Protein AF-A0A1H6IVU5-F1 (afdb_monomer_lite)

Organism: NCBI:txid1159016

Structure (mmCIF, N/CA/C/O backbone):
data_AF-A0A1H6IVU5-F1
#
_entry.id   AF-A0A1H6IVU5-F1
#
loop_
_atom_site.group_PDB
_atom_site.id
_atom_site.type_symbol
_atom_site.label_atom_id
_atom_site.label_alt_id
_atom_site.label_comp_id
_atom_site.label_asym_id
_atom_site.label_entity_id
_atom_site.label_seq_id
_atom_site.pdbx_PDB_ins_code
_atom_site.Cartn_x
_atom_site.Cartn_y
_atom_site.Cartn_z
_atom_site.occupancy
_atom_site.B_iso_or_equiv
_atom_site.auth_seq_id
_atom_site.auth_comp_id
_atom_site.auth_asym_id
_atom_site.auth_atom_id
_atom_site.pdbx_PDB_model_num
ATOM 1 N N . MET A 1 1 ? 14.375 15.005 18.121 1.00 35.88 1 MET A N 1
ATOM 2 C CA . MET A 1 1 ? 13.000 15.492 18.358 1.00 35.88 1 MET A CA 1
ATOM 3 C C . MET A 1 1 ? 12.085 14.278 18.287 1.00 35.88 1 MET A C 1
ATOM 5 O O . MET A 1 1 ? 11.883 13.733 17.211 1.00 35.88 1 MET A O 1
ATOM 9 N N . GLN A 1 2 ? 11.698 13.741 19.442 1.00 32.50 2 GLN A N 1
ATOM 10 C CA . GLN A 1 2 ? 11.002 12.460 19.560 1.00 32.50 2 GLN A CA 1
ATOM 11 C C . GLN A 1 2 ? 9.500 12.712 19.402 1.00 32.50 2 GLN A C 1
ATOM 13 O O . GLN A 1 2 ? 8.891 13.376 20.237 1.00 32.50 2 GLN A O 1
ATOM 18 N N . LYS A 1 3 ? 8.922 12.260 18.284 1.00 33.62 3 LYS A N 1
ATOM 19 C CA . LYS A 1 3 ? 7.486 12.376 18.011 1.00 33.62 3 LYS A CA 1
ATOM 20 C C . LYS A 1 3 ? 6.771 11.290 18.815 1.00 33.62 3 LYS A C 1
ATOM 22 O O . LYS A 1 3 ? 6.649 10.155 18.365 1.00 33.62 3 LYS A O 1
ATOM 27 N N . THR A 1 4 ? 6.364 11.619 20.036 1.00 35.38 4 THR A N 1
ATOM 28 C CA . THR A 1 4 ? 5.562 10.727 20.878 1.00 35.38 4 THR A CA 1
ATOM 29 C C . THR A 1 4 ? 4.145 10.688 20.311 1.00 35.38 4 THR A C 1
ATOM 31 O O . THR A 1 4 ? 3.337 11.576 20.570 1.00 35.38 4 THR A O 1
ATOM 34 N N . ILE A 1 5 ? 3.859 9.695 19.468 1.00 40.12 5 ILE A N 1
ATOM 35 C CA . ILE A 1 5 ? 2.506 9.443 18.965 1.00 40.12 5 ILE A CA 1
ATOM 36 C C . ILE A 1 5 ? 1.716 8.800 20.106 1.00 40.12 5 ILE A C 1
ATOM 38 O O . ILE A 1 5 ? 2.038 7.696 20.552 1.00 40.12 5 ILE A O 1
ATOM 42 N N . HIS A 1 6 ? 0.708 9.515 20.603 1.00 38.38 6 HIS A N 1
ATOM 43 C CA . HIS A 1 6 ? -0.269 8.970 21.536 1.00 38.38 6 HIS A CA 1
ATOM 44 C C . HIS A 1 6 ? -0.988 7.799 20.858 1.00 38.38 6 HIS A C 1
ATOM 46 O O . HIS A 1 6 ? -1.718 7.982 19.887 1.00 38.38 6 HIS A O 1
ATOM 52 N N . LYS A 1 7 ? -0.729 6.585 21.352 1.00 45.09 7 LYS A N 1
ATOM 53 C CA . LYS A 1 7 ? -1.438 5.369 20.953 1.00 45.09 7 LYS A CA 1
ATOM 54 C C . LYS A 1 7 ? -2.852 5.440 21.525 1.00 45.09 7 LYS A C 1
ATOM 56 O O . LYS A 1 7 ? -3.021 5.326 22.738 1.00 45.09 7 LYS A O 1
ATOM 61 N N . ASN A 1 8 ? -3.844 5.643 20.667 1.00 46.81 8 ASN A N 1
ATOM 62 C CA . ASN A 1 8 ? -5.240 5.447 21.034 1.00 46.81 8 ASN A CA 1
ATOM 63 C C . ASN A 1 8 ? -5.582 3.966 20.838 1.00 46.81 8 ASN A C 1
ATOM 65 O O . ASN A 1 8 ? -5.516 3.447 19.732 1.00 46.81 8 ASN A O 1
ATOM 69 N N . ASN A 1 9 ? -5.919 3.283 21.932 1.00 50.84 9 ASN A N 1
ATOM 70 C CA . ASN A 1 9 ? -6.264 1.861 21.962 1.00 50.84 9 ASN A CA 1
ATOM 71 C C . ASN A 1 9 ? -7.750 1.632 21.614 1.00 50.84 9 ASN A C 1
ATOM 73 O O . ASN A 1 9 ? -8.506 1.170 22.471 1.00 50.84 9 ASN A O 1
ATOM 77 N N . ILE A 1 10 ? -8.196 1.958 20.397 1.00 50.38 10 ILE A N 1
ATOM 78 C CA . ILE A 1 10 ? -9.532 1.539 19.933 1.00 50.38 10 ILE A CA 1
ATOM 79 C C . ILE A 1 10 ? -9.365 0.290 19.057 1.00 50.38 10 ILE A C 1
ATOM 81 O O . ILE A 1 10 ? -8.616 0.333 18.084 1.00 50.38 10 ILE A O 1
ATOM 85 N N . PRO A 1 11 ? -10.011 -0.836 19.411 1.00 52.44 11 PRO A N 1
ATOM 86 C CA . PRO A 1 11 ? -9.831 -2.099 18.721 1.00 52.44 11 PRO A CA 1
ATOM 87 C C . PRO A 1 11 ? -10.516 -2.023 17.365 1.00 52.44 11 PRO A C 1
ATOM 89 O O . PRO A 1 11 ? -11.699 -1.698 17.245 1.00 52.44 11 PRO A O 1
ATOM 92 N N . CYS A 1 12 ? -9.756 -2.330 16.333 1.00 50.97 12 CYS A N 1
ATOM 93 C CA . CYS A 1 12 ? -10.298 -2.512 15.008 1.00 50.97 12 CYS A CA 1
ATOM 94 C C . CYS A 1 12 ? -11.291 -3.685 15.043 1.00 50.97 12 CYS A C 1
ATOM 96 O O . CYS A 1 12 ? -11.027 -4.724 15.638 1.00 50.97 12 CYS A O 1
ATOM 98 N N . HIS A 1 13 ? -12.490 -3.458 14.514 1.00 53.94 13 HIS A N 1
ATOM 99 C CA . HIS A 1 13 ? -13.657 -4.322 14.700 1.00 53.94 13 HIS A CA 1
ATOM 100 C C . HIS A 1 13 ? -14.076 -4.524 16.180 1.00 53.94 13 HIS A C 1
ATOM 102 O O . HIS A 1 13 ? -13.565 -5.407 16.868 1.00 53.94 13 HIS A O 1
ATOM 108 N N . PRO A 1 14 ? -15.060 -3.768 16.708 1.00 52.12 14 PRO A N 1
ATOM 109 C CA . PRO A 1 14 ? -15.684 -4.159 17.965 1.00 52.12 14 PRO A CA 1
ATOM 110 C C . PRO A 1 14 ? -16.450 -5.470 17.735 1.00 52.12 14 PRO A C 1
ATOM 112 O O . PRO A 1 14 ? -17.368 -5.523 16.911 1.00 52.12 14 PRO A O 1
ATOM 115 N N . GLU A 1 15 ? -16.081 -6.540 18.442 1.00 48.44 15 GLU A N 1
ATOM 116 C CA . GLU A 1 15 ? -16.983 -7.677 18.621 1.00 48.44 15 GLU A CA 1
ATOM 117 C C . GLU A 1 15 ? -18.285 -7.159 19.241 1.00 48.44 15 GLU A C 1
ATOM 119 O O . GLU A 1 15 ? -18.294 -6.398 20.215 1.00 48.44 15 GLU A O 1
ATOM 124 N N . ARG A 1 16 ? -19.408 -7.555 18.644 1.00 45.84 16 ARG A N 1
ATOM 125 C CA . ARG A 1 16 ? -20.742 -7.262 19.158 1.00 45.84 16 ARG A CA 1
ATOM 126 C C . ARG A 1 16 ? -20.897 -7.973 20.504 1.00 45.84 16 ARG A C 1
ATOM 128 O O . ARG A 1 16 ? -21.112 -9.175 20.544 1.00 45.84 16 ARG A O 1
ATOM 135 N N . SER A 1 17 ? -20.784 -7.220 21.596 1.00 44.00 17 SER A N 1
ATOM 136 C CA . SER A 1 17 ? -21.036 -7.704 22.956 1.00 44.00 17 SER A CA 1
ATOM 137 C C . SER A 1 17 ? -22.486 -8.200 23.073 1.00 44.00 17 SER A C 1
ATOM 139 O O . SER A 1 17 ? -23.432 -7.413 22.993 1.00 44.00 17 SER A O 1
ATOM 141 N N . GLU A 1 18 ? -22.665 -9.515 23.215 1.00 50.81 18 GLU A N 1
ATOM 142 C CA . GLU A 1 18 ? -23.948 -10.141 23.532 1.00 50.81 18 GLU A CA 1
ATOM 143 C C . GLU A 1 18 ? -24.183 -10.159 25.051 1.00 50.81 18 GLU A C 1
ATOM 145 O O . GLU A 1 18 ? -23.320 -10.554 25.830 1.00 50.81 18 GLU A O 1
ATOM 1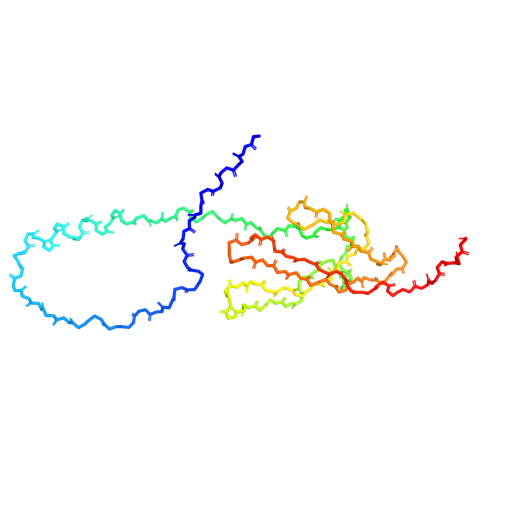50 N N . GLY A 1 19 ? -25.400 -9.776 25.453 1.00 47.47 19 GLY A N 1
ATOM 151 C CA . GLY A 1 19 ? -26.052 -10.286 26.662 1.00 47.47 19 GLY A CA 1
ATOM 152 C C . GLY A 1 19 ? -25.694 -9.621 27.993 1.00 47.47 19 GLY A C 1
ATOM 153 O O . GLY A 1 19 ? -24.996 -10.198 28.821 1.00 47.47 19 GLY A O 1
ATOM 154 N N . SER A 1 20 ? -26.298 -8.464 28.286 1.00 45.59 20 SER A N 1
ATOM 155 C CA . SER A 1 20 ? -26.400 -7.977 29.669 1.00 45.59 20 SER A CA 1
ATOM 156 C C . SER A 1 20 ? -27.590 -8.648 30.370 1.00 45.59 20 SER A C 1
ATOM 158 O O . SER A 1 20 ? -28.747 -8.336 30.084 1.00 45.59 20 SER A O 1
ATOM 160 N N . HIS A 1 21 ? -27.321 -9.587 31.282 1.00 45.62 21 HIS A N 1
ATOM 161 C CA . HIS A 1 21 ? -28.345 -10.163 32.157 1.00 45.62 21 HIS A CA 1
ATOM 162 C C . HIS A 1 21 ? -28.689 -9.186 33.287 1.00 45.62 21 HIS A C 1
ATOM 164 O O . HIS A 1 21 ? -27.858 -8.844 34.129 1.00 45.62 21 HIS A O 1
ATOM 170 N N . SER A 1 22 ? -29.944 -8.737 33.301 1.00 50.81 22 SER A N 1
ATOM 171 C CA . SER A 1 22 ? -30.446 -7.718 34.214 1.00 50.81 22 SER A CA 1
ATOM 172 C C . SER A 1 22 ? -30.784 -8.291 35.597 1.00 50.81 22 SER A C 1
ATOM 174 O O . SER A 1 22 ? -31.765 -9.020 35.751 1.00 50.81 22 SER A O 1
ATOM 176 N N . LEU A 1 23 ? -30.046 -7.885 36.630 1.00 54.72 23 LEU A N 1
ATOM 177 C CA . LEU A 1 23 ? -30.520 -7.918 38.018 1.00 54.72 23 LEU A CA 1
ATOM 178 C C . LEU A 1 23 ? -30.884 -6.486 38.436 1.00 54.72 23 LEU A C 1
ATOM 180 O O . LEU A 1 23 ? -30.077 -5.757 39.010 1.00 54.72 23 LEU A O 1
ATOM 184 N N . ILE A 1 24 ? -32.109 -6.060 38.107 1.00 57.28 24 ILE A N 1
ATOM 185 C CA . ILE A 1 24 ? -32.625 -4.723 38.442 1.00 57.28 24 ILE A CA 1
ATOM 186 C C . ILE A 1 24 ? -33.042 -4.715 39.915 1.00 57.28 24 ILE A C 1
ATOM 188 O O . ILE A 1 24 ? -34.180 -5.010 40.281 1.00 57.28 24 ILE A O 1
ATOM 192 N N . ARG A 1 25 ? -32.097 -4.369 40.788 1.00 61.28 25 ARG A N 1
ATOM 193 C CA . ARG A 1 25 ? -32.393 -3.945 42.160 1.00 61.28 25 ARG A CA 1
ATOM 194 C C . ARG A 1 25 ? -33.009 -2.544 42.085 1.00 61.28 25 ARG A C 1
ATOM 196 O O . ARG A 1 25 ? -32.531 -1.728 41.307 1.00 61.28 25 ARG A O 1
ATOM 203 N N . LYS A 1 26 ? -34.077 -2.277 42.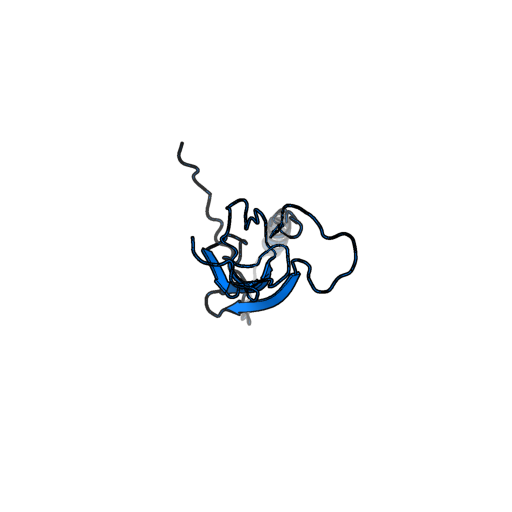850 1.00 61.78 26 LYS A N 1
ATOM 204 C CA . LYS A 1 26 ? -34.862 -1.024 42.813 1.00 61.78 26 LYS A CA 1
ATOM 205 C C . LYS A 1 26 ? -33.973 0.217 43.001 1.00 61.78 26 LYS A C 1
ATOM 207 O O . LYS A 1 26 ? -33.748 0.648 44.129 1.00 61.78 26 LYS A O 1
ATOM 212 N N . LEU A 1 27 ? -33.468 0.772 41.901 1.00 61.78 27 LEU A N 1
ATOM 213 C CA . LEU A 1 27 ? -32.767 2.048 41.890 1.00 61.78 27 LEU A CA 1
ATOM 214 C C . LEU A 1 27 ? -33.799 3.180 41.962 1.00 61.78 27 LEU A C 1
ATOM 216 O O . LEU A 1 27 ? -34.829 3.122 41.287 1.00 61.78 27 LEU A O 1
ATOM 220 N N . PRO A 1 28 ? -33.554 4.216 42.771 1.00 74.69 28 PRO A N 1
ATOM 221 C CA . PRO A 1 28 ? -34.456 5.347 42.871 1.00 74.69 28 PRO A CA 1
ATOM 222 C C . PRO A 1 28 ? -34.439 6.162 41.564 1.00 74.69 28 PRO A C 1
ATOM 224 O O . PRO A 1 28 ? -33.383 6.423 40.991 1.00 74.69 28 PRO A O 1
ATOM 227 N N . HIS A 1 29 ? -35.622 6.570 41.095 1.00 64.44 29 HIS A N 1
ATOM 228 C CA . HIS A 1 29 ? -35.850 7.158 39.763 1.00 64.44 29 HIS A CA 1
ATOM 229 C C . HIS A 1 29 ? -34.977 8.386 39.430 1.00 64.44 29 HIS A C 1
ATOM 231 O O . HIS A 1 29 ? -34.672 8.616 38.262 1.00 64.44 29 HIS A O 1
ATOM 237 N N . TRP A 1 30 ? -34.528 9.146 40.435 1.00 71.94 30 TRP A N 1
ATOM 238 C CA . TRP A 1 30 ? -33.622 10.285 40.241 1.00 71.94 30 TRP A CA 1
ATOM 239 C C . TRP A 1 30 ? -32.229 9.859 39.754 1.00 71.94 30 TRP A C 1
ATOM 241 O O . TRP A 1 30 ? -31.667 10.525 38.891 1.00 71.94 30 TRP A O 1
ATOM 251 N N . LEU A 1 31 ? -31.710 8.710 40.209 1.00 71.75 31 LEU A N 1
ATOM 252 C CA . LEU A 1 31 ? -30.436 8.172 39.719 1.00 71.75 31 LEU A CA 1
ATOM 253 C C . LEU A 1 31 ? -30.534 7.726 38.256 1.00 71.75 31 LEU A C 1
ATOM 255 O O . LEU A 1 31 ? -29.576 7.890 37.509 1.00 71.75 31 LEU A O 1
ATOM 259 N N . ILE A 1 32 ? -31.695 7.223 37.822 1.00 70.94 32 ILE A N 1
ATOM 260 C CA . ILE A 1 32 ? -31.929 6.832 36.422 1.00 70.94 32 ILE A CA 1
ATOM 261 C C . ILE A 1 32 ? -31.873 8.066 35.511 1.00 70.94 32 ILE A C 1
ATOM 263 O O . ILE A 1 32 ? -31.200 8.040 34.481 1.00 70.94 32 ILE A O 1
ATOM 267 N N . PHE A 1 33 ? -32.512 9.167 35.921 1.00 69.25 33 PHE A N 1
ATOM 268 C CA . PHE A 1 33 ? -32.441 10.439 35.198 1.00 69.25 33 PHE A CA 1
ATOM 269 C C . PHE A 1 33 ? -31.009 10.991 35.140 1.00 69.25 33 PHE A C 1
ATOM 271 O O . PHE A 1 33 ? -30.565 11.415 34.076 1.00 69.25 33 PHE A O 1
ATOM 278 N N . SER A 1 34 ? -30.252 10.936 36.241 1.00 72.19 34 SER A N 1
ATOM 279 C CA . SER A 1 34 ? -28.850 11.377 36.260 1.00 72.19 34 SER A CA 1
ATOM 280 C C . SER A 1 34 ? -27.939 10.530 35.361 1.00 72.19 34 SER A C 1
ATOM 282 O O . SER A 1 34 ? -27.077 11.084 34.682 1.00 72.19 34 SER A O 1
ATOM 284 N N . PHE A 1 35 ? -28.143 9.209 35.296 1.00 68.75 35 PHE A N 1
ATOM 285 C CA . PHE A 1 35 ? -27.374 8.329 34.405 1.00 68.75 35 PHE A CA 1
ATOM 286 C C . PHE A 1 35 ? -27.662 8.588 32.915 1.00 68.75 35 PHE A C 1
ATOM 288 O O . PHE A 1 35 ? -26.734 8.550 32.108 1.00 68.75 35 PHE A O 1
ATOM 295 N N . LEU A 1 36 ? -28.905 8.931 32.556 1.00 67.88 36 LEU A N 1
ATOM 296 C CA . LEU A 1 36 ? -29.290 9.323 31.191 1.00 67.88 36 LEU A CA 1
ATOM 297 C C . LEU A 1 36 ? -28.561 10.592 30.715 1.00 67.88 36 LEU A C 1
ATOM 299 O O . LEU A 1 36 ? -28.098 10.652 29.575 1.00 67.88 36 LEU A O 1
ATOM 303 N N . PHE A 1 37 ? -28.386 11.583 31.595 1.00 65.56 37 PHE A N 1
ATOM 304 C CA . PHE A 1 37 ? -27.643 12.803 31.260 1.00 65.56 37 PHE A CA 1
ATOM 305 C C . PHE A 1 37 ? -26.130 12.581 31.129 1.00 65.56 37 PHE A C 1
ATOM 307 O O . PHE A 1 37 ? -25.494 13.247 30.319 1.00 65.56 37 PHE A O 1
ATOM 314 N N . ILE A 1 38 ? -25.552 11.617 31.853 1.00 68.19 38 ILE A N 1
ATOM 315 C CA . ILE A 1 38 ? -24.123 11.275 31.740 1.00 68.19 38 ILE A CA 1
ATOM 316 C C . ILE A 1 38 ? -23.827 10.535 30.424 1.00 68.19 38 ILE A C 1
ATOM 318 O O . ILE A 1 38 ? -22.767 10.742 29.836 1.00 68.19 38 ILE A O 1
ATOM 322 N N . SER A 1 39 ? -24.767 9.730 29.911 1.00 63.91 39 SER A N 1
ATOM 323 C CA . SER A 1 39 ? -24.601 9.052 28.614 1.00 63.91 39 SER A CA 1
ATOM 324 C C . SER A 1 39 ? -24.628 9.988 27.400 1.00 63.91 39 SER A C 1
ATOM 326 O O . SER A 1 39 ? -24.024 9.665 26.381 1.00 63.91 39 SER A O 1
ATOM 328 N N . LEU A 1 40 ? -25.259 11.164 27.505 1.00 62.34 40 LEU A N 1
ATOM 329 C CA . LEU A 1 40 ? -25.269 12.176 26.435 1.00 62.34 40 LEU A CA 1
ATOM 330 C C . LEU A 1 40 ? -23.911 12.883 26.273 1.00 62.34 40 LEU A C 1
ATOM 332 O O . LEU A 1 40 ? -23.641 13.464 25.226 1.00 62.34 40 LEU A O 1
ATOM 336 N N . SER A 1 41 ? -23.047 12.803 27.288 1.00 61.72 41 SER A N 1
ATOM 337 C CA . SER A 1 41 ? -21.677 13.336 27.279 1.00 61.72 41 SER A CA 1
ATOM 338 C C . SER A 1 41 ? -20.656 12.352 26.696 1.00 61.72 41 SER A C 1
ATOM 340 O O . SER A 1 41 ? -19.465 12.661 26.643 1.00 61.72 41 SER A O 1
ATOM 342 N N . GLY A 1 42 ? -21.095 11.149 26.308 1.00 61.84 42 GLY A N 1
ATOM 343 C CA . GLY A 1 42 ? -20.256 10.141 25.674 1.00 61.84 42 GLY A CA 1
ATOM 344 C C . GLY A 1 42 ? -19.789 10.635 24.311 1.00 61.84 42 GLY A C 1
ATOM 345 O O . GLY A 1 42 ? -20.564 10.691 23.364 1.00 61.84 42 GLY A O 1
ATOM 346 N N . TYR A 1 43 ? -18.521 11.025 24.243 1.00 59.53 43 TYR A N 1
ATOM 347 C CA . TYR A 1 43 ? -17.837 11.536 23.064 1.00 59.53 43 TYR A CA 1
ATOM 348 C C . TYR A 1 43 ? -18.207 10.773 21.785 1.00 59.53 43 TYR A C 1
ATOM 350 O O . TYR A 1 43 ? -17.777 9.637 21.578 1.00 59.53 43 TYR A O 1
ATOM 358 N N . ALA A 1 44 ? -18.918 11.437 20.873 1.00 59.81 44 ALA A N 1
ATOM 359 C CA . ALA A 1 44 ? -18.718 11.164 19.462 1.00 59.81 44 ALA A CA 1
ATOM 360 C C . ALA A 1 44 ? -17.259 11.545 19.180 1.00 59.81 44 ALA A C 1
ATOM 362 O O . ALA A 1 44 ? -16.911 12.727 19.173 1.00 59.81 44 ALA A O 1
ATOM 363 N N . GLN A 1 45 ? -16.379 10.546 19.075 1.00 62.25 45 GLN A N 1
ATOM 364 C CA . GLN A 1 45 ? -15.006 10.762 18.624 1.00 62.25 45 GLN A CA 1
ATOM 365 C C . GLN A 1 45 ? -15.102 11.573 17.321 1.00 62.25 45 GLN A C 1
ATOM 367 O O . GLN A 1 45 ? -15.904 11.187 16.464 1.00 62.25 45 GLN A O 1
ATOM 372 N N . PRO A 1 46 ? -14.378 12.696 17.157 1.00 60.09 46 PRO A N 1
ATOM 373 C CA . PRO A 1 46 ? -14.367 13.401 15.886 1.00 60.09 46 PRO A CA 1
ATOM 374 C C . PRO A 1 46 ? -13.742 12.457 14.862 1.00 60.09 46 PRO A C 1
ATOM 376 O O . PRO A 1 46 ? -12.524 12.310 14.792 1.00 60.09 46 PRO A O 1
ATOM 379 N N . TYR A 1 47 ? -14.590 11.744 14.126 1.00 61.00 47 TYR A N 1
ATOM 380 C CA . TYR A 1 47 ? -14.157 10.880 13.049 1.00 61.00 47 TYR A CA 1
ATOM 381 C C . TYR A 1 47 ? -13.682 11.790 11.920 1.00 61.00 47 TYR A C 1
ATOM 383 O O . TYR A 1 47 ? -14.485 12.359 11.177 1.00 61.00 47 TYR A O 1
ATOM 391 N N . GLN A 1 48 ? -12.369 11.997 11.857 1.00 66.50 48 GLN A N 1
ATOM 392 C CA . GLN A 1 48 ? -11.736 12.696 10.756 1.00 66.50 48 GLN A CA 1
ATOM 393 C C . GLN A 1 48 ? -11.663 11.711 9.591 1.00 66.50 48 GLN A C 1
ATOM 395 O O . GLN A 1 48 ? -10.914 10.737 9.635 1.00 66.50 48 GLN A O 1
ATOM 400 N N . TRP A 1 49 ? -12.497 11.928 8.577 1.00 61.97 49 TRP A N 1
ATOM 401 C CA . TRP A 1 49 ? -12.337 11.235 7.309 1.00 61.97 49 TRP A CA 1
ATOM 402 C C . TRP A 1 49 ? -11.073 11.789 6.655 1.00 61.97 49 TRP A C 1
ATOM 404 O O . TRP A 1 49 ? -11.022 12.957 6.283 1.00 61.97 49 TRP A O 1
ATOM 414 N N . ASP A 1 50 ? -10.054 10.954 6.524 1.00 58.88 50 ASP A N 1
ATOM 415 C CA . ASP A 1 50 ? -9.001 11.190 5.549 1.00 58.88 50 ASP A CA 1
ATOM 416 C C . ASP A 1 50 ? -9.355 10.352 4.315 1.00 58.88 50 ASP A C 1
ATOM 418 O O . ASP A 1 50 ? -9.735 9.182 4.409 1.00 58.88 50 ASP A O 1
ATOM 422 N N . TRP A 1 51 ? -9.320 10.980 3.142 1.00 65.56 51 TRP A N 1
ATOM 423 C CA . TRP A 1 51 ? -9.495 10.286 1.864 1.00 65.56 51 TRP A CA 1
ATOM 424 C C . TRP A 1 51 ? -8.359 9.288 1.636 1.00 65.56 51 TRP A C 1
ATOM 426 O O . TRP A 1 51 ? -7.339 9.305 2.325 1.00 65.56 51 TRP A O 1
ATOM 436 N N . ALA A 1 52 ? -8.541 8.427 0.631 1.00 61.69 52 ALA A N 1
ATOM 437 C CA . ALA A 1 52 ? -7.546 7.451 0.212 1.00 61.69 52 ALA A CA 1
ATOM 438 C C . ALA A 1 52 ? -6.138 8.069 0.155 1.00 61.69 52 ALA A C 1
ATOM 440 O O . ALA A 1 52 ? -5.904 9.078 -0.516 1.00 61.69 52 ALA A O 1
ATOM 441 N N . VAL A 1 53 ? -5.202 7.448 0.873 1.00 65.44 53 VAL A N 1
ATOM 442 C CA . VAL A 1 53 ? -3.788 7.808 0.811 1.00 65.44 53 VAL A CA 1
ATOM 443 C C . VAL A 1 53 ? -3.298 7.477 -0.592 1.00 65.44 53 VAL A C 1
ATOM 445 O O . VAL A 1 53 ? -3.481 6.363 -1.082 1.00 65.44 53 VAL A O 1
ATOM 448 N N . ASN A 1 54 ? -2.687 8.455 -1.252 1.00 64.25 54 ASN A N 1
ATOM 449 C CA . ASN A 1 54 ? -2.050 8.240 -2.538 1.00 64.25 54 ASN A CA 1
ATOM 450 C C . ASN A 1 54 ? -0.940 7.182 -2.368 1.00 64.25 54 ASN A C 1
ATOM 452 O O . ASN A 1 54 ? 0.010 7.396 -1.619 1.00 64.25 54 ASN A O 1
ATOM 456 N N . GLY A 1 55 ? -1.100 6.033 -3.032 1.00 61.34 55 GLY A N 1
ATOM 457 C CA . GLY A 1 55 ? -0.033 5.033 -3.207 1.00 61.34 55 GLY A CA 1
ATOM 458 C C . GLY A 1 55 ? 0.950 5.396 -4.328 1.00 61.34 55 GLY A C 1
ATOM 459 O O . GLY A 1 55 ? 1.956 4.716 -4.488 1.00 61.34 55 GLY A O 1
ATOM 460 N N . GLY A 1 56 ? 0.596 6.458 -5.067 1.00 62.31 56 GLY A N 1
ATOM 461 C CA . GLY A 1 56 ? 1.388 7.336 -5.924 1.00 62.31 56 GLY A CA 1
ATOM 462 C C . GLY A 1 56 ? 2.332 6.716 -6.920 1.00 62.31 56 GLY A C 1
ATOM 463 O O . GLY A 1 56 ? 3.288 6.114 -6.488 1.00 62.31 56 GLY A O 1
ATOM 464 N N . GLY A 1 57 ? 2.193 7.055 -8.202 1.00 55.97 57 GLY A N 1
ATOM 465 C CA . GLY A 1 57 ? 3.278 7.432 -9.115 1.00 55.97 57 GLY A CA 1
ATOM 466 C C . GLY A 1 57 ? 3.274 8.949 -9.379 1.00 55.97 57 GLY A C 1
ATOM 467 O O . GLY A 1 57 ? 2.304 9.649 -9.087 1.00 55.97 57 GLY A O 1
ATOM 468 N N . SER A 1 58 ? 4.369 9.504 -9.914 1.00 56.84 58 SER A N 1
ATOM 469 C CA . SER A 1 58 ? 4.541 10.957 -10.136 1.00 56.84 58 SER A CA 1
ATOM 470 C C . SER A 1 58 ? 3.720 11.533 -11.299 1.00 56.84 58 SER A C 1
ATOM 472 O O . SER A 1 58 ? 3.652 12.751 -11.465 1.00 56.84 58 SER A O 1
ATOM 474 N N . LEU A 1 59 ? 3.083 10.675 -12.094 1.00 53.00 59 LEU A N 1
ATOM 475 C CA . LEU A 1 59 ? 2.231 11.044 -13.216 1.00 53.00 59 LEU A CA 1
ATOM 476 C C . LEU A 1 59 ? 0.942 10.233 -13.105 1.00 53.00 59 LEU A C 1
ATOM 478 O O . LEU A 1 59 ? 0.959 9.022 -13.309 1.00 53.00 59 LEU A O 1
ATOM 482 N N . GLY A 1 60 ? -0.179 10.899 -12.821 1.00 54.25 60 GLY A N 1
ATOM 483 C CA . GLY A 1 60 ? -1.477 10.317 -13.142 1.00 54.25 60 GLY A CA 1
ATOM 484 C C . GLY A 1 60 ? -1.497 10.011 -14.638 1.00 54.25 60 GLY A C 1
ATOM 485 O O . GLY A 1 60 ? -1.138 10.864 -15.452 1.00 54.25 60 GLY A O 1
ATOM 486 N N . GLU A 1 61 ? -1.836 8.785 -15.013 1.00 59.03 61 GLU A N 1
ATOM 487 C CA . GLU A 1 61 ? -1.929 8.429 -16.424 1.00 59.03 61 GLU A CA 1
ATOM 488 C C . GLU A 1 61 ? -3.069 9.213 -17.081 1.00 59.03 61 GLU A C 1
ATOM 490 O O . GLU A 1 61 ? -4.163 9.345 -16.527 1.00 59.03 61 GLU A O 1
ATOM 495 N N . SER A 1 62 ? -2.824 9.763 -18.271 1.00 56.47 62 SER A N 1
ATOM 496 C CA . SER A 1 62 ? -3.872 10.428 -19.037 1.00 56.47 62 SER A CA 1
ATOM 497 C C . SER A 1 62 ? -4.832 9.379 -19.612 1.00 56.47 62 SER A C 1
ATOM 499 O O . SER A 1 62 ? -4.573 8.811 -20.673 1.00 56.47 62 SER A O 1
ATOM 501 N N . GLY A 1 63 ? -5.945 9.125 -18.923 1.00 58.38 63 GLY A N 1
ATOM 502 C CA . GLY A 1 63 ? -7.041 8.280 -19.410 1.00 58.38 63 GLY A CA 1
ATOM 503 C C . GLY A 1 63 ? -7.440 7.136 -18.474 1.00 58.38 63 GLY A C 1
ATOM 504 O O . GLY A 1 63 ? -6.752 6.816 -17.512 1.00 58.38 63 GLY A O 1
ATOM 505 N N . TRP A 1 64 ? -8.575 6.503 -18.777 1.00 54.78 64 TRP A N 1
ATOM 506 C CA . TRP A 1 64 ? -9.136 5.362 -18.039 1.00 54.78 64 TRP A CA 1
ATOM 507 C C . TRP A 1 64 ? -8.488 4.036 -18.461 1.00 54.78 64 TRP A C 1
ATOM 509 O O . TRP A 1 64 ? -9.164 3.128 -18.945 1.00 54.78 64 TRP A O 1
ATOM 519 N N . TYR A 1 65 ? -7.166 3.933 -18.342 1.00 61.81 65 TYR A N 1
ATOM 520 C CA . TYR A 1 65 ? -6.456 2.693 -18.652 1.00 61.81 65 TYR A CA 1
ATOM 521 C C . TYR A 1 65 ? -6.406 1.779 -17.428 1.00 61.81 65 TYR A C 1
ATOM 523 O O . TYR A 1 65 ? -6.102 2.209 -16.325 1.00 61.81 65 TYR A O 1
ATOM 531 N N . TYR A 1 66 ? -6.627 0.481 -17.629 1.00 61.06 66 TYR A N 1
ATOM 532 C CA . TYR A 1 66 ? -6.495 -0.559 -16.594 1.00 61.06 66 TYR A CA 1
ATOM 533 C C . TYR A 1 66 ? -5.037 -0.792 -16.138 1.00 61.06 66 TYR A C 1
ATOM 535 O O . TYR A 1 66 ? -4.765 -1.759 -15.435 1.00 61.06 66 TYR A O 1
ATOM 543 N N . GLN A 1 67 ? -4.101 0.049 -16.586 1.00 66.19 67 GLN A N 1
ATOM 544 C CA . GLN A 1 67 ? -2.662 -0.017 -16.317 1.00 66.19 67 GLN A CA 1
ATOM 545 C C . GLN A 1 67 ? -2.214 1.034 -15.284 1.00 66.19 67 GLN A C 1
ATOM 547 O O . GLN A 1 67 ? -1.015 1.187 -15.047 1.00 66.19 67 GLN A O 1
ATOM 552 N N . VAL A 1 68 ? -3.164 1.761 -14.691 1.00 71.94 68 VAL A N 1
ATOM 553 C CA . VAL A 1 68 ? -2.900 2.746 -13.637 1.00 71.94 68 VAL A CA 1
ATOM 554 C C . VAL A 1 68 ? -2.691 2.081 -12.283 1.00 71.94 68 VAL A C 1
ATOM 556 O O . VAL A 1 68 ? -3.129 0.952 -12.054 1.00 71.94 68 VAL A O 1
ATOM 559 N N . GLU A 1 69 ? -2.059 2.806 -11.358 1.00 78.25 69 GLU A N 1
ATOM 560 C CA . GLU A 1 69 ? -2.018 2.380 -9.961 1.00 78.25 69 GLU A CA 1
ATOM 561 C C . GLU A 1 69 ? -3.440 2.196 -9.425 1.00 78.25 69 GLU A C 1
ATOM 563 O O . GLU A 1 69 ? -4.267 3.109 -9.463 1.00 78.25 69 GLU A O 1
ATOM 568 N N . GLN A 1 70 ? -3.732 0.999 -8.929 1.00 82.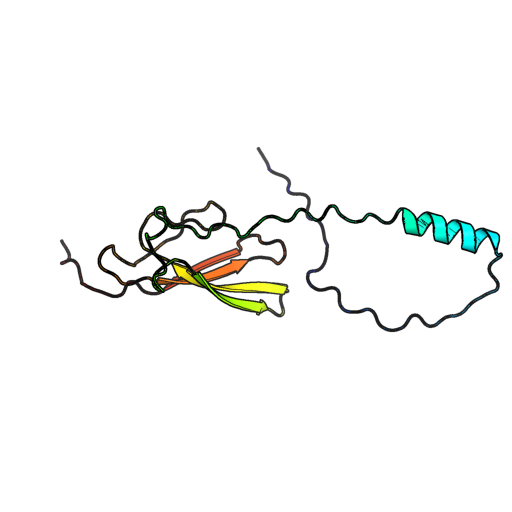00 70 GLN A N 1
ATOM 569 C CA . GLN A 1 70 ? -5.058 0.640 -8.439 1.00 82.00 70 GLN A CA 1
ATOM 570 C C . GLN A 1 70 ? -4.959 -0.432 -7.362 1.00 82.00 70 GLN A C 1
ATOM 572 O O . GLN A 1 70 ? -4.048 -1.260 -7.381 1.00 82.00 70 GLN A O 1
ATOM 577 N N . ILE A 1 71 ? -5.917 -0.425 -6.438 1.00 88.50 71 ILE A N 1
ATOM 578 C CA . ILE A 1 71 ? -6.104 -1.501 -5.465 1.00 88.50 71 ILE A CA 1
ATOM 579 C C . ILE A 1 71 ? -7.047 -2.533 -6.083 1.00 88.50 71 ILE A C 1
ATOM 581 O O . ILE A 1 71 ? -8.165 -2.189 -6.461 1.00 88.50 71 ILE A O 1
ATOM 585 N N . PHE A 1 72 ? -6.603 -3.783 -6.183 1.00 90.31 72 PHE A N 1
ATOM 586 C CA . PHE A 1 72 ? -7.419 -4.890 -6.684 1.00 90.31 72 PHE A CA 1
ATOM 587 C C . PHE A 1 72 ? -8.221 -5.566 -5.581 1.00 90.31 72 PHE A C 1
ATOM 589 O O . PHE A 1 72 ? -9.367 -5.942 -5.808 1.00 90.31 72 PHE A O 1
ATOM 596 N N . ASP A 1 73 ? -7.612 -5.741 -4.409 1.00 94.25 73 ASP A N 1
ATOM 597 C CA . ASP A 1 73 ? -8.234 -6.446 -3.294 1.00 94.25 73 ASP A CA 1
ATOM 598 C C . ASP A 1 73 ? -7.682 -5.979 -1.945 1.00 94.25 73 ASP A C 1
ATOM 600 O O . ASP A 1 73 ? -6.540 -5.509 -1.849 1.00 94.25 73 ASP A O 1
ATOM 604 N N . ILE A 1 74 ? -8.513 -6.117 -0.911 1.00 93.44 74 ILE A N 1
ATOM 605 C CA . ILE A 1 74 ? -8.190 -5.792 0.475 1.00 93.44 74 ILE A CA 1
ATOM 606 C C . ILE A 1 74 ? -8.760 -6.878 1.385 1.00 93.44 74 ILE A C 1
ATOM 608 O O . ILE A 1 74 ? -9.969 -7.090 1.431 1.00 93.44 74 ILE A O 1
ATOM 612 N N . GLN A 1 75 ? -7.898 -7.491 2.192 1.00 95.56 75 GLN A N 1
ATOM 613 C CA . GLN A 1 75 ? -8.290 -8.467 3.203 1.00 95.56 75 GLN A CA 1
ATOM 614 C C . GLN A 1 75 ? -7.943 -7.956 4.604 1.00 95.56 75 GLN A C 1
ATOM 616 O O . GLN A 1 75 ? -6.856 -7.426 4.840 1.00 95.56 75 GLN A O 1
ATOM 621 N N . VAL A 1 76 ? -8.856 -8.163 5.555 1.00 93.75 76 VAL A N 1
ATOM 622 C CA . VAL A 1 76 ? -8.568 -7.998 6.987 1.00 93.75 76 VAL A CA 1
ATOM 623 C C . VAL A 1 76 ? -8.016 -9.319 7.518 1.00 93.75 76 VAL A C 1
ATOM 625 O O . VAL A 1 76 ? -8.662 -10.361 7.376 1.00 93.75 76 VAL A O 1
ATOM 628 N N . GLY A 1 77 ? -6.814 -9.290 8.091 1.00 89.69 77 GLY A N 1
ATOM 629 C CA . GLY A 1 77 ? -6.203 -10.451 8.732 1.00 89.69 77 GLY A CA 1
ATOM 630 C C . GLY A 1 77 ? -6.763 -10.713 10.129 1.00 89.69 77 GLY A C 1
ATOM 631 O O . GLY A 1 77 ? -7.333 -9.833 10.773 1.00 89.69 77 GLY A O 1
ATOM 632 N N . THR A 1 78 ? -6.545 -11.924 10.645 1.00 92.31 78 THR A N 1
ATOM 633 C CA . THR A 1 78 ? -6.899 -12.296 12.032 1.00 92.31 78 THR A CA 1
ATOM 634 C C . THR A 1 78 ? -6.100 -11.522 13.083 1.00 92.31 78 THR A C 1
ATOM 636 O O . THR A 1 78 ? -6.450 -11.517 14.257 1.00 92.31 78 THR A O 1
ATOM 639 N N . ASP A 1 79 ? -5.010 -10.881 12.669 1.00 91.31 79 ASP A N 1
ATOM 640 C CA . ASP A 1 79 ? -4.190 -9.972 13.466 1.00 91.31 79 ASP A CA 1
ATOM 641 C C . ASP A 1 79 ? -4.666 -8.509 13.376 1.00 91.31 79 ASP A C 1
ATOM 643 O O . ASP A 1 79 ? -3.976 -7.598 13.844 1.00 91.31 79 ASP A O 1
ATOM 647 N N . ASN A 1 80 ? -5.847 -8.297 12.782 1.00 89.75 80 ASN A N 1
ATOM 648 C CA . ASN A 1 80 ? -6.528 -7.016 12.652 1.00 89.75 80 ASN A CA 1
ATOM 649 C C . ASN A 1 80 ? -5.781 -5.992 11.788 1.00 89.75 80 ASN A C 1
ATOM 651 O O . ASN A 1 80 ? -5.980 -4.787 11.917 1.00 89.75 80 ASN A O 1
ATOM 655 N N . ASN A 1 81 ? -4.880 -6.462 10.928 1.00 92.81 81 ASN A N 1
ATOM 656 C CA . ASN A 1 81 ? -4.184 -5.627 9.959 1.00 92.81 81 ASN A CA 1
ATOM 657 C C . ASN A 1 81 ? -4.851 -5.749 8.594 1.00 92.81 81 ASN A C 1
ATOM 659 O O . ASN A 1 81 ? -5.480 -6.760 8.275 1.00 92.81 81 ASN A O 1
ATOM 663 N N . TYR A 1 82 ? -4.698 -4.711 7.784 1.00 93.31 82 TYR A N 1
ATOM 664 C CA . TYR A 1 82 ? -5.177 -4.716 6.411 1.00 93.31 82 TYR A CA 1
ATOM 665 C C . TYR A 1 82 ? -4.053 -5.161 5.482 1.00 93.31 82 TYR A C 1
ATOM 667 O O . TYR A 1 82 ? -2.889 -4.792 5.671 1.00 93.31 82 TYR A O 1
ATOM 675 N N . TYR A 1 83 ? -4.415 -5.952 4.481 1.00 95.38 83 TYR A N 1
ATOM 676 C CA . TYR A 1 83 ? -3.523 -6.482 3.462 1.00 95.38 83 TYR A CA 1
ATOM 677 C C . TYR A 1 83 ? -4.077 -6.101 2.105 1.00 95.38 83 TYR A C 1
ATOM 679 O O . TYR A 1 83 ? -5.226 -6.409 1.800 1.00 95.38 83 TYR A O 1
ATOM 687 N N . PHE A 1 84 ? -3.259 -5.434 1.306 1.00 94.19 84 PHE A N 1
ATOM 688 C CA . PHE A 1 84 ? -3.659 -4.871 0.029 1.00 94.19 84 PHE A CA 1
ATOM 689 C C . PHE A 1 84 ? -2.907 -5.572 -1.089 1.00 94.19 84 PHE A C 1
ATOM 691 O O . PHE A 1 84 ? -1.694 -5.770 -0.994 1.00 94.19 84 PHE A O 1
ATOM 698 N N . THR A 1 85 ? -3.625 -5.879 -2.164 1.00 94.38 85 THR A N 1
ATOM 699 C CA . THR A 1 85 ? -3.025 -6.237 -3.448 1.00 94.38 85 THR A CA 1
ATOM 700 C C . THR A 1 85 ? -3.310 -5.119 -4.432 1.00 94.38 85 THR A C 1
ATOM 702 O O . THR A 1 85 ? -4.463 -4.743 -4.640 1.00 94.38 85 THR A O 1
ATOM 705 N N . ALA A 1 86 ? -2.260 -4.578 -5.034 1.00 90.31 86 ALA A N 1
ATOM 706 C CA . ALA A 1 86 ? -2.324 -3.402 -5.880 1.00 90.31 86 ALA A CA 1
ATOM 707 C C . ALA A 1 86 ? -1.445 -3.544 -7.125 1.00 90.31 86 ALA A C 1
ATOM 709 O O . ALA A 1 86 ? -0.598 -4.432 -7.221 1.00 90.31 86 ALA A O 1
ATOM 710 N N . GLN A 1 87 ? -1.646 -2.639 -8.074 1.00 86.62 87 GLN A N 1
ATOM 711 C CA . GLN A 1 87 ? -0.716 -2.372 -9.161 1.00 86.62 87 GLN A CA 1
ATOM 712 C C . GLN A 1 87 ? 0.092 -1.120 -8.838 1.00 86.62 87 GLN A C 1
ATOM 714 O O . GLN A 1 87 ? -0.482 -0.127 -8.389 1.00 86.62 87 GLN A O 1
ATOM 719 N N . ILE A 1 88 ? 1.393 -1.145 -9.115 1.00 84.88 88 ILE A N 1
ATOM 720 C CA . ILE A 1 88 ? 2.255 0.035 -9.013 1.00 84.88 88 ILE A CA 1
ATOM 721 C C . ILE A 1 88 ? 3.035 0.237 -10.310 1.00 84.88 88 ILE A C 1
ATOM 723 O O . ILE A 1 88 ? 3.467 -0.728 -10.952 1.00 84.88 88 ILE A O 1
ATOM 727 N N . LYS A 1 89 ? 3.181 1.498 -10.715 1.00 80.62 89 LYS A N 1
ATOM 728 C CA . LYS A 1 89 ? 3.846 1.879 -11.958 1.00 80.62 89 LYS A CA 1
ATOM 729 C C . LYS A 1 89 ? 5.277 2.340 -11.701 1.00 80.62 89 LYS A C 1
ATOM 731 O O . LYS A 1 89 ? 5.673 2.680 -10.586 1.00 80.62 89 LYS A O 1
ATOM 736 N N . ASN A 1 90 ? 6.063 2.360 -12.770 1.00 78.38 90 ASN A N 1
ATOM 737 C CA . ASN A 1 90 ? 7.395 2.940 -12.769 1.00 78.38 90 ASN A CA 1
ATOM 738 C C . ASN A 1 90 ? 7.354 4.445 -12.415 1.00 78.38 90 ASN A C 1
ATOM 740 O O . ASN A 1 90 ? 6.394 5.148 -12.725 1.00 78.38 90 ASN A O 1
ATOM 744 N N . GLY A 1 91 ? 8.429 4.973 -11.829 1.00 79.50 91 GLY A N 1
ATOM 745 C CA . GLY A 1 91 ? 8.532 6.389 -11.462 1.00 79.50 91 GLY A CA 1
ATOM 746 C C . GLY A 1 91 ? 9.161 6.563 -10.087 1.00 79.50 91 GLY A C 1
ATOM 747 O O . GLY A 1 91 ? 10.085 5.836 -9.732 1.00 79.50 91 GLY A O 1
ATOM 748 N N . THR A 1 92 ? 8.650 7.517 -9.309 1.00 83.25 92 THR A N 1
ATOM 749 C CA . THR A 1 92 ? 9.049 7.737 -7.907 1.00 83.25 92 THR A CA 1
ATOM 750 C C . THR A 1 92 ? 7.868 7.512 -6.965 1.00 83.25 92 THR A C 1
ATOM 752 O O . THR A 1 92 ? 7.414 8.468 -6.323 1.00 83.25 92 THR A O 1
ATOM 755 N N . PRO A 1 93 ? 7.312 6.292 -6.937 1.00 83.50 93 PRO A N 1
ATOM 756 C CA . PRO A 1 93 ? 6.116 6.039 -6.176 1.00 83.50 93 PRO A CA 1
ATOM 757 C C . PRO A 1 93 ? 6.351 6.088 -4.669 1.00 83.50 93 PRO A C 1
ATOM 759 O O . PRO A 1 93 ? 7.467 5.859 -4.188 1.00 83.50 93 PRO A O 1
ATOM 762 N N . GLN A 1 94 ? 5.296 6.407 -3.920 1.00 87.12 94 GLN A N 1
ATOM 763 C CA . GLN A 1 94 ? 5.366 6.551 -2.468 1.00 87.12 94 GLN A CA 1
ATOM 764 C C . GLN A 1 94 ? 4.167 5.908 -1.783 1.00 87.12 94 GLN A C 1
ATOM 766 O O . GLN A 1 94 ? 3.025 6.148 -2.155 1.00 87.12 94 GLN A O 1
ATOM 771 N N . LEU A 1 95 ? 4.428 5.187 -0.696 1.00 87.38 95 LEU A N 1
ATOM 772 C CA . LEU A 1 95 ? 3.401 4.658 0.194 1.00 87.38 95 LEU A CA 1
ATOM 773 C C . LEU A 1 95 ? 3.525 5.348 1.555 1.00 87.38 95 LEU A C 1
ATOM 775 O O . LEU A 1 95 ? 4.555 5.248 2.221 1.00 87.38 95 LEU A O 1
ATOM 779 N N . GLY A 1 96 ? 2.493 6.092 1.967 1.00 84.38 96 GLY A N 1
ATOM 780 C CA . GLY A 1 96 ? 2.525 6.839 3.233 1.00 84.38 96 GLY A CA 1
ATOM 781 C C . GLY A 1 96 ? 3.648 7.888 3.295 1.00 84.38 96 GLY A C 1
ATOM 782 O O . GLY A 1 96 ? 4.235 8.112 4.353 1.00 84.38 96 GLY A O 1
ATOM 783 N N . GLY A 1 97 ? 3.993 8.489 2.150 1.00 83.81 97 GLY A N 1
ATOM 784 C CA . GLY A 1 97 ? 5.082 9.466 2.022 1.00 83.81 97 GLY A CA 1
ATOM 785 C C . GLY A 1 97 ? 6.494 8.869 2.041 1.00 83.81 97 GLY A C 1
ATOM 786 O O . GLY A 1 97 ? 7.467 9.620 2.062 1.00 83.81 97 GLY A O 1
ATOM 787 N N . GLN A 1 98 ? 6.630 7.538 2.058 1.00 86.00 98 GLN A N 1
ATOM 788 C CA . GLN A 1 98 ? 7.918 6.855 1.945 1.00 86.00 98 GLN A CA 1
ATOM 789 C C . GLN A 1 98 ? 8.109 6.317 0.522 1.00 86.00 98 GLN A C 1
ATOM 791 O O . GLN A 1 98 ? 7.197 5.664 0.014 1.00 86.00 98 GLN A O 1
ATOM 796 N N . PRO A 1 99 ? 9.265 6.555 -0.127 1.00 88.38 99 PRO A N 1
ATOM 797 C CA . PRO A 1 99 ? 9.564 5.968 -1.429 1.00 88.38 99 PRO A CA 1
ATOM 798 C C . PRO A 1 99 ? 9.520 4.439 -1.387 1.00 88.38 99 PRO A C 1
ATOM 800 O O . PRO A 1 99 ? 10.031 3.834 -0.443 1.00 88.38 99 PRO A O 1
ATOM 803 N N . VAL A 1 100 ? 8.959 3.820 -2.425 1.00 88.50 100 VAL A N 1
ATOM 804 C CA . VAL A 1 100 ? 8.922 2.357 -2.576 1.00 88.50 100 VAL A CA 1
ATOM 805 C C . VAL A 1 100 ? 9.627 1.921 -3.854 1.00 88.50 100 VAL A C 1
ATOM 807 O O . VAL A 1 100 ? 9.693 2.658 -4.838 1.00 88.50 100 VAL A O 1
ATOM 810 N N . THR A 1 101 ? 10.215 0.728 -3.823 1.00 86.88 101 THR A N 1
ATOM 811 C CA . THR A 1 101 ? 10.926 0.170 -4.976 1.00 86.88 10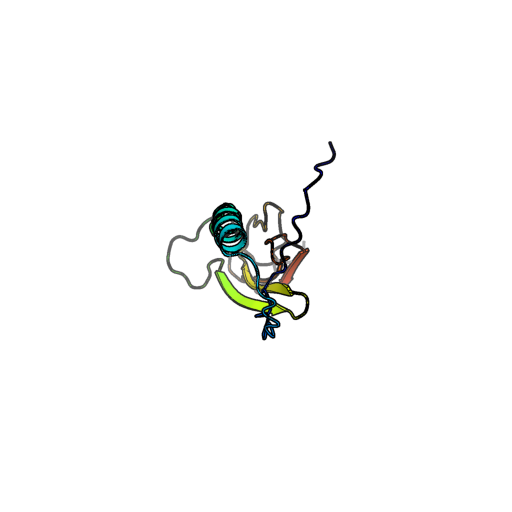1 THR A CA 1
ATOM 812 C C . THR A 1 101 ? 9.939 -0.317 -6.027 1.00 86.88 101 THR A C 1
ATOM 814 O O . THR A 1 101 ? 8.951 -0.963 -5.690 1.00 86.88 101 THR A O 1
ATOM 817 N N . VAL A 1 102 ? 10.259 -0.049 -7.291 1.00 85.19 102 VAL A N 1
ATOM 818 C CA . VAL A 1 102 ? 9.571 -0.589 -8.465 1.00 85.19 102 VAL A CA 1
ATOM 819 C C . VAL A 1 102 ? 10.588 -1.085 -9.481 1.00 85.19 102 VAL A C 1
ATOM 821 O O . VAL A 1 102 ? 11.695 -0.556 -9.589 1.00 85.19 102 VAL A O 1
ATOM 824 N N . TYR A 1 103 ? 10.202 -2.122 -10.202 1.00 84.25 103 TYR A N 1
ATOM 825 C CA . TYR A 1 103 ? 10.991 -2.872 -11.166 1.00 84.25 103 TYR A CA 1
ATOM 826 C C . TYR A 1 103 ? 10.455 -2.710 -12.592 1.00 84.25 103 TYR A C 1
ATOM 828 O O . TYR A 1 103 ? 11.189 -2.952 -13.551 1.00 84.25 103 TYR A O 1
ATOM 836 N N . GLY A 1 104 ? 9.201 -2.275 -12.745 1.00 76.50 104 GLY A N 1
ATOM 837 C CA . GLY A 1 104 ? 8.620 -1.917 -14.036 1.00 76.50 104 GLY A CA 1
ATOM 838 C C . GLY A 1 104 ? 9.357 -0.786 -14.751 1.00 76.50 104 GLY A C 1
ATOM 839 O O . GLY A 1 104 ? 9.953 0.093 -14.124 1.00 76.50 104 GLY A O 1
ATOM 840 N N . ASN A 1 105 ? 9.305 -0.783 -16.085 1.00 74.56 105 ASN A N 1
ATOM 841 C CA . ASN A 1 105 ? 9.932 0.247 -16.910 1.00 74.56 105 ASN A CA 1
ATOM 842 C C . ASN A 1 105 ? 8.887 1.118 -17.630 1.00 74.56 105 ASN A C 1
ATOM 844 O O . ASN A 1 105 ? 7.690 0.852 -17.607 1.00 74.56 105 ASN A O 1
ATOM 848 N N . GLN A 1 106 ? 9.352 2.188 -18.281 1.00 67.75 106 GLN A N 1
ATOM 849 C CA . GLN A 1 106 ? 8.487 3.119 -19.021 1.00 67.75 106 GLN A CA 1
ATOM 850 C C . GLN A 1 106 ? 7.798 2.491 -20.246 1.00 67.75 106 GLN A C 1
ATOM 852 O O . GLN A 1 106 ? 6.839 3.059 -20.758 1.00 67.75 106 GLN A O 1
ATOM 857 N N . LEU A 1 107 ? 8.311 1.363 -20.744 1.00 65.44 107 LEU A N 1
ATOM 858 C CA . LEU A 1 107 ? 7.803 0.647 -21.918 1.00 65.44 107 LEU A CA 1
ATOM 859 C C . LEU A 1 107 ? 6.766 -0.425 -21.542 1.00 65.44 107 LEU A C 1
ATOM 861 O O . LEU A 1 107 ? 6.153 -1.013 -22.432 1.00 65.44 107 LEU A O 1
ATOM 865 N N . GLY A 1 108 ? 6.568 -0.676 -20.246 1.00 67.06 108 GLY A N 1
ATOM 866 C CA . GLY A 1 108 ? 5.603 -1.627 -19.717 1.00 67.06 108 GLY A CA 1
ATOM 867 C C . GLY A 1 108 ? 6.113 -2.382 -18.488 1.00 67.06 108 GLY A C 1
ATOM 868 O O . GLY A 1 108 ? 7.223 -2.182 -17.995 1.00 67.06 108 GLY A O 1
ATOM 869 N N . GLY A 1 109 ? 5.267 -3.288 -18.000 1.00 74.75 109 GLY A N 1
ATOM 870 C CA . GLY A 1 109 ? 5.617 -4.189 -16.905 1.00 74.75 109 GLY A CA 1
ATOM 871 C C . GLY A 1 109 ? 5.385 -3.597 -15.521 1.00 74.75 109 GLY A C 1
ATOM 872 O O . GLY A 1 109 ? 6.311 -3.568 -14.723 1.00 74.75 109 GLY A O 1
ATOM 873 N N . ASN A 1 110 ? 4.161 -3.149 -15.233 1.00 81.25 110 ASN A N 1
ATOM 874 C CA . ASN A 1 110 ? 3.761 -2.767 -13.877 1.00 81.25 110 ASN A CA 1
ATOM 875 C C . ASN A 1 110 ? 4.016 -3.906 -12.884 1.00 81.25 110 ASN A C 1
ATOM 877 O O . ASN A 1 110 ? 3.830 -5.082 -13.217 1.00 81.25 110 ASN A O 1
ATOM 881 N N . ASP A 1 111 ? 4.363 -3.548 -11.654 1.00 87.12 111 ASP A N 1
ATOM 882 C CA . ASP A 1 111 ? 4.561 -4.540 -10.608 1.00 87.12 111 ASP A CA 1
ATOM 883 C C . ASP A 1 111 ? 3.248 -4.829 -9.892 1.00 87.12 111 ASP A C 1
ATOM 885 O O . ASP A 1 111 ? 2.384 -3.961 -9.721 1.00 87.12 111 ASP A O 1
ATOM 889 N N . ILE A 1 112 ? 3.134 -6.065 -9.420 1.00 90.06 112 ILE A N 1
ATOM 890 C CA . ILE A 1 112 ? 2.219 -6.400 -8.341 1.00 90.06 112 ILE A CA 1
ATOM 891 C C . ILE A 1 112 ? 2.806 -5.784 -7.077 1.00 90.06 112 ILE A C 1
ATOM 893 O O . ILE A 1 112 ? 3.963 -6.025 -6.731 1.00 90.06 112 ILE A O 1
ATOM 897 N N . PHE A 1 113 ? 2.006 -5.000 -6.377 1.00 91.62 113 PHE A N 1
ATOM 898 C CA . PHE A 1 113 ? 2.397 -4.349 -5.144 1.00 91.62 113 PHE A CA 1
ATOM 899 C C . PHE A 1 113 ? 1.556 -4.882 -3.998 1.00 91.62 113 PHE A C 1
ATOM 901 O O . PHE A 1 113 ? 0.331 -4.778 -4.006 1.00 91.62 113 PHE A O 1
ATOM 908 N N . ILE A 1 114 ? 2.222 -5.476 -3.017 1.00 94.81 114 ILE A N 1
ATOM 909 C CA . ILE A 1 114 ? 1.584 -6.028 -1.829 1.00 94.81 114 ILE A CA 1
ATOM 910 C C . ILE A 1 114 ? 2.066 -5.217 -0.642 1.00 94.81 114 ILE A C 1
ATOM 912 O O . ILE A 1 114 ? 3.269 -5.046 -0.445 1.00 94.81 114 ILE A O 1
ATOM 916 N N . PHE A 1 115 ? 1.143 -4.722 0.168 1.00 94.62 115 PHE A N 1
ATOM 917 C CA . PHE A 1 115 ? 1.504 -3.998 1.377 1.00 94.62 115 PHE A CA 1
ATOM 918 C C . PHE A 1 115 ? 0.513 -4.261 2.496 1.00 94.62 115 PHE A C 1
ATOM 920 O O . PHE A 1 115 ? -0.620 -4.690 2.274 1.00 94.62 115 PHE A O 1
ATOM 927 N N . SER A 1 116 ? 0.967 -4.005 3.719 1.00 95.12 116 SER A N 1
ATOM 928 C CA . SER A 1 116 ? 0.146 -4.142 4.912 1.00 95.12 116 SER A CA 1
ATOM 929 C C . SER A 1 116 ? 0.152 -2.862 5.723 1.00 95.12 116 SER A C 1
ATOM 931 O O . SER A 1 116 ? 1.190 -2.206 5.875 1.00 95.12 116 SER A O 1
ATOM 933 N N . THR A 1 117 ? -1.006 -2.541 6.289 1.00 93.25 117 THR A N 1
ATOM 934 C CA . THR A 1 117 ? -1.153 -1.464 7.262 1.00 93.25 117 THR A CA 1
ATOM 935 C C . THR A 1 117 ? -1.705 -2.000 8.572 1.00 93.25 117 THR A C 1
ATOM 937 O O . THR A 1 117 ? -2.420 -3.002 8.604 1.00 93.25 117 THR A O 1
ATOM 940 N N . THR A 1 118 ? -1.427 -1.300 9.668 1.00 91.69 118 THR A N 1
ATOM 941 C CA . THR A 1 118 ? -2.247 -1.431 10.871 1.00 91.69 118 THR A CA 1
ATOM 942 C C . THR A 1 118 ? -3.676 -1.012 10.567 1.00 91.69 118 THR A C 1
ATOM 944 O O . THR A 1 118 ? -3.953 -0.373 9.543 1.00 91.69 118 THR A O 1
ATOM 947 N N . CYS A 1 119 ? -4.596 -1.339 11.463 1.00 85.88 119 CYS A N 1
ATOM 948 C CA . CYS A 1 119 ? -5.964 -0.896 11.282 1.00 85.88 119 CYS A CA 1
ATOM 949 C C . CYS A 1 119 ? -6.172 0.617 11.388 1.00 85.88 119 CYS A C 1
AT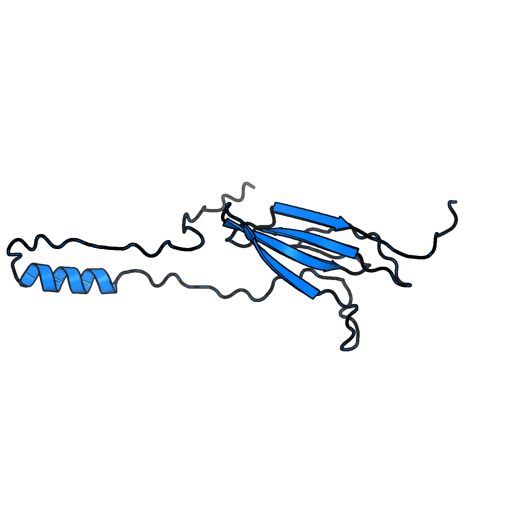OM 951 O O . CYS A 1 119 ? -7.154 1.137 10.868 1.00 85.88 119 CYS A O 1
ATOM 953 N N . ASP A 1 120 ? -5.217 1.317 11.999 1.00 83.50 120 ASP A N 1
ATOM 954 C CA . ASP A 1 120 ? -5.148 2.779 12.022 1.00 83.50 120 ASP A CA 1
ATOM 955 C C . ASP A 1 120 ? -4.478 3.347 10.753 1.00 83.50 120 ASP A C 1
ATOM 957 O O . ASP A 1 120 ? -4.094 4.514 10.709 1.00 83.50 120 ASP A O 1
ATOM 961 N N . GLY A 1 121 ? -4.247 2.508 9.737 1.00 83.62 121 GLY A N 1
ATOM 962 C CA . GLY A 1 121 ? -3.669 2.900 8.452 1.00 83.62 121 GLY A CA 1
ATOM 963 C C . GLY A 1 121 ? -2.150 3.103 8.453 1.00 83.62 121 GLY A C 1
ATOM 964 O O . GLY A 1 121 ? -1.607 3.594 7.466 1.00 83.62 121 GLY A O 1
ATOM 965 N N . GLN A 1 122 ? -1.428 2.727 9.516 1.00 87.88 122 GLN A N 1
ATOM 966 C CA . GLN A 1 122 ? 0.034 2.865 9.545 1.00 87.88 122 GLN A CA 1
ATOM 967 C C . GLN A 1 122 ? 0.699 1.771 8.713 1.00 87.88 122 GLN A C 1
ATOM 969 O O . GLN A 1 122 ? 0.498 0.587 8.976 1.00 87.88 122 GLN A O 1
ATOM 974 N N . VAL A 1 123 ? 1.525 2.151 7.739 1.00 91.12 123 VAL A N 1
ATOM 975 C CA . VAL A 1 123 ? 2.259 1.204 6.886 1.00 91.12 123 VAL A CA 1
ATOM 976 C C . VAL A 1 123 ? 3.203 0.351 7.734 1.00 91.12 123 VAL A C 1
ATOM 978 O O . VAL A 1 123 ? 3.988 0.871 8.525 1.00 91.12 123 VAL A O 1
ATOM 981 N N . ARG A 1 124 ? 3.136 -0.970 7.553 1.00 93.31 124 ARG A N 1
ATOM 982 C CA . ARG A 1 124 ? 3.984 -1.945 8.252 1.00 93.31 124 ARG A CA 1
ATOM 983 C C . ARG A 1 124 ? 5.122 -2.430 7.368 1.00 93.31 124 ARG A C 1
ATOM 985 O O . ARG A 1 124 ? 6.279 -2.408 7.771 1.00 93.31 124 ARG A O 1
ATOM 992 N N . TRP A 1 125 ? 4.772 -2.890 6.174 1.00 94.69 125 TRP A N 1
ATOM 993 C CA . TRP A 1 125 ? 5.701 -3.379 5.166 1.00 94.69 125 TRP A CA 1
ATOM 994 C C . TRP A 1 125 ? 5.068 -3.246 3.784 1.00 94.69 125 TRP A C 1
ATOM 996 O O . TRP A 1 125 ? 3.846 -3.148 3.651 1.00 94.69 125 TRP A O 1
ATOM 1006 N N . SER A 1 126 ? 5.916 -3.255 2.762 1.00 93.81 126 SER A N 1
ATOM 1007 C CA . SER A 1 126 ? 5.501 -3.290 1.364 1.00 93.81 126 SER A CA 1
ATOM 1008 C C . SER A 1 126 ? 6.498 -4.093 0.539 1.00 93.81 126 SER A C 1
ATOM 1010 O O . SER A 1 126 ? 7.671 -4.178 0.902 1.00 93.81 126 SER A O 1
ATOM 1012 N N . GLN A 1 127 ? 6.017 -4.692 -0.542 1.00 93.38 127 GLN A N 1
ATOM 1013 C CA . GLN A 1 127 ? 6.797 -5.493 -1.467 1.00 93.38 127 GLN A CA 1
ATOM 1014 C C . GLN A 1 127 ? 6.264 -5.282 -2.884 1.00 93.38 127 GLN A C 1
ATOM 1016 O O . GLN A 1 127 ? 5.088 -5.523 -3.154 1.00 93.38 127 GLN A O 1
ATOM 1021 N N . ALA A 1 128 ? 7.148 -4.888 -3.796 1.00 91.12 128 ALA A N 1
ATOM 1022 C CA . ALA A 1 128 ? 6.889 -4.960 -5.228 1.00 91.12 128 ALA A CA 1
ATOM 1023 C C . ALA A 1 128 ? 7.370 -6.312 -5.777 1.00 91.12 128 ALA A C 1
ATOM 1025 O O . ALA A 1 128 ? 8.400 -6.843 -5.350 1.00 91.12 128 ALA A O 1
ATOM 1026 N N . ILE A 1 129 ? 6.611 -6.890 -6.702 1.00 89.56 129 ILE A N 1
ATOM 1027 C CA . ILE A 1 129 ? 6.895 -8.166 -7.359 1.00 89.56 129 ILE A CA 1
ATOM 1028 C C . ILE A 1 129 ? 6.562 -8.000 -8.839 1.00 89.56 129 ILE A C 1
ATOM 1030 O O . ILE A 1 129 ? 5.418 -7.717 -9.187 1.00 89.56 129 ILE A O 1
ATOM 1034 N N . GLY A 1 130 ? 7.536 -8.205 -9.723 1.00 85.25 130 GLY A N 1
ATOM 1035 C CA . GLY A 1 130 ? 7.308 -8.065 -11.160 1.00 85.25 130 GLY A CA 1
ATOM 1036 C C . GLY A 1 130 ? 8.481 -7.432 -11.894 1.00 85.25 130 GLY A C 1
ATOM 1037 O O . GLY A 1 130 ? 9.630 -7.794 -11.652 1.00 85.25 130 GLY A O 1
ATOM 1038 N N . GLY A 1 131 ? 8.166 -6.535 -12.827 1.00 72.25 131 GLY A N 1
ATOM 1039 C CA . GLY A 1 131 ? 9.134 -5.854 -13.687 1.00 72.25 131 GLY A CA 1
ATOM 1040 C C . GLY A 1 131 ? 9.228 -6.439 -15.094 1.00 72.25 131 GLY A C 1
ATOM 1041 O O . GLY A 1 131 ? 10.285 -6.420 -15.724 1.00 72.25 131 GLY A O 1
ATOM 1042 N N . GLY A 1 132 ? 8.141 -7.024 -15.598 1.00 64.75 132 GLY A N 1
ATOM 1043 C CA . GLY A 1 132 ? 8.144 -7.724 -16.880 1.00 64.75 132 GLY A CA 1
ATOM 1044 C C . GLY A 1 132 ? 8.067 -6.799 -18.100 1.00 64.75 132 GLY A C 1
ATOM 1045 O O . GLY A 1 132 ? 6.966 -6.495 -18.544 1.00 64.75 132 GLY A O 1
ATOM 1046 N N . CYS A 1 133 ? 9.210 -6.437 -18.697 1.00 58.91 133 CYS A N 1
ATOM 1047 C CA . CYS A 1 133 ? 9.639 -6.892 -20.040 1.00 58.91 133 CYS A CA 1
ATOM 1048 C C . CYS A 1 133 ? 10.648 -5.938 -20.725 1.00 58.91 133 CYS A C 1
ATOM 1050 O O . CYS A 1 133 ? 10.552 -4.717 -20.642 1.00 58.91 133 CYS A O 1
ATOM 1052 N N . LEU A 1 134 ? 11.554 -6.565 -21.488 1.00 51.34 134 LEU A N 1
ATOM 1053 C CA . LEU A 1 134 ? 12.747 -6.090 -22.196 1.00 51.34 134 LEU A CA 1
ATOM 1054 C C . LEU A 1 134 ? 13.950 -5.816 -21.288 1.00 51.34 134 LEU A C 1
ATOM 1056 O O . LEU A 1 134 ? 14.159 -4.728 -20.759 1.00 51.34 134 LEU A O 1
ATOM 1060 N N . THR A 1 135 ? 14.779 -6.856 -21.181 1.00 51.97 135 THR A N 1
ATOM 1061 C CA . THR A 1 135 ? 16.208 -6.774 -20.879 1.00 51.97 135 THR A CA 1
ATOM 1062 C C . THR A 1 135 ? 16.811 -5.519 -21.508 1.00 51.97 135 THR A C 1
ATOM 1064 O O . THR A 1 135 ? 16.937 -5.439 -22.732 1.00 51.97 135 THR A O 1
ATOM 1067 N N . GLN A 1 136 ? 17.230 -4.554 -20.693 1.00 56.19 136 GLN A N 1
ATOM 1068 C CA . GLN A 1 136 ? 18.313 -3.686 -21.1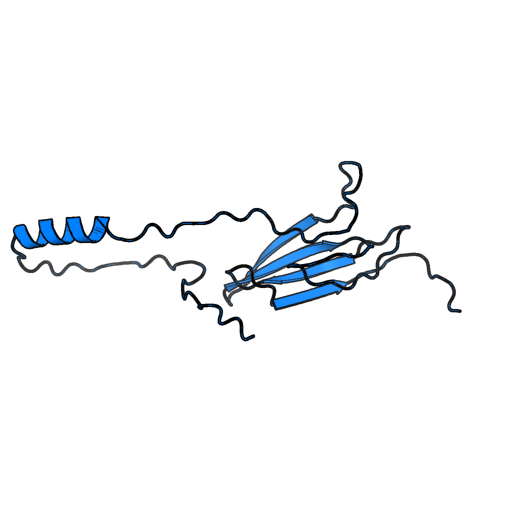31 1.00 56.19 136 GLN A CA 1
ATOM 1069 C C . GLN A 1 136 ? 19.585 -4.543 -21.145 1.00 56.19 136 GLN A C 1
ATOM 1071 O O . GLN A 1 136 ? 19.801 -5.302 -20.194 1.00 56.19 136 GLN A O 1
ATOM 1076 N N . PRO A 1 137 ? 20.400 -4.500 -22.214 1.00 43.66 137 PRO A N 1
ATOM 1077 C CA . PRO A 1 137 ? 21.660 -5.218 -22.222 1.00 43.66 137 PRO A CA 1
ATOM 1078 C C . PRO A 1 137 ? 22.502 -4.704 -21.056 1.00 43.66 137 PRO A C 1
ATOM 1080 O O . PRO A 1 137 ? 22.657 -3.497 -20.867 1.00 43.66 137 PRO A O 1
ATOM 1083 N N . ILE A 1 138 ? 22.998 -5.649 -20.266 1.00 47.34 138 ILE A N 1
ATOM 1084 C CA . ILE A 1 138 ? 23.952 -5.421 -19.186 1.00 47.34 138 ILE A CA 1
ATOM 1085 C C . ILE A 1 138 ? 25.126 -4.637 -19.797 1.00 47.34 138 ILE A C 1
ATOM 1087 O O . ILE A 1 138 ? 25.711 -5.096 -20.782 1.00 47.34 138 ILE A O 1
ATOM 1091 N N . LYS A 1 139 ? 25.414 -3.441 -19.272 1.00 44.41 139 LYS A N 1
ATOM 1092 C CA . LYS A 1 139 ? 26.693 -2.760 -19.511 1.00 44.41 139 LYS A CA 1
ATOM 1093 C C . LYS A 1 139 ? 27.717 -3.242 -18.500 1.00 44.41 139 LYS A C 1
ATOM 1095 O O . LYS A 1 139 ? 27.327 -3.383 -17.320 1.00 44.41 139 LYS A O 1
#

Sequence (139 aa):
MQKTIHKNNIPCHPERSEGSHSLIRKLPHWLIFSFLFISLSGYAQPYQWDWAVNGGGSLGESGWYYQVEQIFDIQVGTDNNYYFTAQIKNGTPQLGGQPVTVYGNQLGGNDIFIFSTTCDGQVRWSQAIGGGCLTQPIK

Foldseek 3Di:
DDDPDPDDPDAQDDDDDDDDDDPDDDDDVVVVVVVVVVVVVPDPDPPDDDPDDFQDDPDDDDDDDPQGWDWPDWDQDPVRKIKTWIWDEDHQTDDPNHTDDFQADPVDKIWTKIWIAHNVRHTDDIDTHINDDDDDPDD

Radius of gyration: 24.02 Å; chains: 1; bounding box: 62×28×65 Å

pLDDT: mean 70.34, std 17.36, range [32.5, 95.56]

Secondary structure (DSSP, 8-state):
---------PPSS---------------HHHHHHHHHHHTTS---------------SS--SS--TTSSEEEEEEE-TTS-EEEEEEE-SSS-EETTEE-----BTTB-PEEEEEEE-TT--EEEEEEE---S--PPP-